Protein AF-A0A7Y3L6N6-F1 (afdb_monomer)

Solvent-accessible surface area (backbone atoms only — not comparable to full-atom values): 6174 Å² total; per-residue (Å²): 111,67,67,59,33,53,52,38,22,70,76,65,70,48,55,68,71,54,30,49,53,33,22,67,76,44,77,64,35,60,72,59,18,59,64,37,46,67,60,57,50,70,36,48,47,73,50,74,47,73,50,72,43,77,94,74,57,32,24,23,41,36,40,37,35,31,32,65,83,80,71,39,76,76,43,76,51,71,44,79,36,74,51,65,70,64,62,66,65,63,86,84,51,57,69,67,60,49,49,51,51,53,59,67,67,71,118

Foldseek 3Di:
DVVLLVVLCVLQVDDSVLSVVLCVVVVNDSVNSSVCSVVQVVQKDKDKDWDADVVVCKTKIKIWIARNVVRDTPDIAMDIDNDNVLVVDDPPDDRVVNVVSSVVNPD

pLDDT: mean 81.13, std 7.84, range [48.12, 92.62]

Mean predicted aligned error: 9.41 Å

Radius of gyration: 16.32 Å; Cα contacts (8 Å, |Δi|>4): 152; chains: 1; bounding box: 33×31×45 Å

Sequence (107 aa):
MNEKIELLMEETGCERGEAELALEMCGYDVEEAARQIPRLLRDICALKAKFVLPASNQHGLAVVALNLKSRKVLRARAVLSYDPAVCAIGLEEDWFAFEKHLYGCRL

Structure (mmCIF, N/CA/C/O backbone):
data_AF-A0A7Y3L6N6-F1
#
_entry.id   AF-A0A7Y3L6N6-F1
#
loop_
_atom_site.group_PDB
_atom_site.id
_atom_site.type_symbol
_atom_site.label_atom_id
_atom_site.label_alt_id
_atom_site.label_comp_id
_atom_site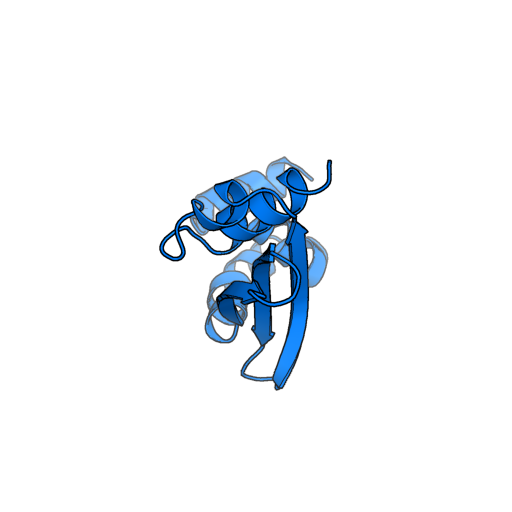.label_asym_id
_atom_site.label_entity_id
_atom_site.label_seq_id
_atom_site.pdbx_PDB_ins_code
_atom_site.Cartn_x
_atom_site.Cartn_y
_atom_site.Cartn_z
_atom_site.occupancy
_atom_site.B_iso_or_equiv
_atom_site.auth_seq_id
_atom_site.auth_comp_id
_atom_site.auth_asym_id
_atom_site.auth_atom_id
_atom_site.pdbx_PDB_model_num
ATOM 1 N N . MET A 1 1 ? -13.571 18.095 10.869 1.00 61.69 1 MET A N 1
ATOM 2 C CA . MET A 1 1 ? -13.006 16.940 10.130 1.00 61.69 1 MET A CA 1
ATOM 3 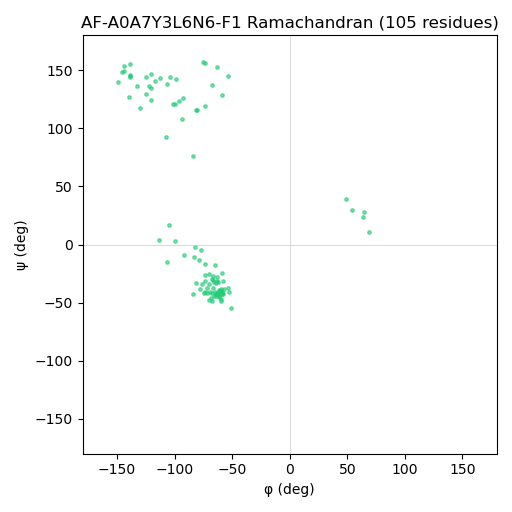C C . MET A 1 1 ? -11.505 16.863 10.360 1.00 61.69 1 MET A C 1
ATOM 5 O O . MET A 1 1 ? -11.077 15.878 10.936 1.00 61.69 1 MET A O 1
ATOM 9 N N . ASN A 1 2 ? -10.748 17.923 10.045 1.00 75.69 2 ASN A N 1
ATOM 10 C CA . ASN A 1 2 ? -9.299 17.982 10.290 1.00 75.69 2 ASN A CA 1
ATOM 11 C C . ASN A 1 2 ? -8.898 17.795 11.762 1.00 75.69 2 ASN A C 1
ATOM 13 O O . ASN A 1 2 ? -8.016 16.994 12.015 1.00 75.69 2 ASN A O 1
ATOM 17 N N . GLU A 1 3 ? -9.605 18.406 12.720 1.00 83.88 3 GLU A N 1
ATOM 18 C CA . GLU A 1 3 ? -9.297 18.230 14.156 1.00 83.88 3 GLU A CA 1
ATOM 19 C C . GLU A 1 3 ? -9.403 16.772 14.625 1.00 83.88 3 GLU A C 1
ATOM 21 O O . GLU A 1 3 ? -8.588 16.314 15.412 1.00 83.88 3 GLU A O 1
ATOM 26 N N . LYS A 1 4 ? -10.385 16.010 14.121 1.00 82.31 4 LYS A N 1
ATOM 27 C CA . LYS A 1 4 ? -10.546 14.591 14.482 1.00 82.31 4 LYS A CA 1
ATOM 28 C C . LYS A 1 4 ? -9.432 13.723 13.904 1.00 82.31 4 LYS A C 1
ATOM 30 O O . LYS A 1 4 ? -9.060 12.740 14.526 1.00 82.31 4 LYS A O 1
ATOM 35 N N . ILE A 1 5 ? -8.947 14.077 12.715 1.00 82.50 5 ILE A N 1
ATOM 36 C CA . ILE A 1 5 ? -7.843 13.393 12.038 1.00 82.50 5 ILE A CA 1
ATOM 37 C C . ILE A 1 5 ? -6.539 13.682 12.785 1.00 82.50 5 ILE A C 1
ATOM 39 O O . ILE A 1 5 ? -5.820 12.749 13.111 1.00 82.50 5 ILE A O 1
ATOM 43 N N . GLU A 1 6 ? -6.274 14.951 13.106 1.00 86.19 6 GLU A N 1
ATOM 44 C CA . GLU A 1 6 ? -5.093 15.374 13.871 1.00 86.19 6 GLU A CA 1
ATOM 45 C C . GLU A 1 6 ? -5.058 14.722 15.255 1.00 86.19 6 GLU A C 1
ATOM 47 O O . GLU A 1 6 ? -4.053 14.113 15.607 1.00 86.19 6 GLU A O 1
ATOM 52 N N . LEU A 1 7 ? -6.181 14.724 15.977 1.00 86.56 7 LEU A N 1
ATOM 53 C CA . LEU A 1 7 ? -6.299 14.059 17.276 1.00 86.56 7 LEU A CA 1
ATOM 54 C C . LEU A 1 7 ? -6.007 12.550 17.184 1.00 86.56 7 LEU A C 1
ATOM 56 O O . LEU A 1 7 ? -5.296 11.995 18.016 1.00 86.56 7 LEU A O 1
ATOM 60 N N . LEU A 1 8 ? -6.509 11.878 16.143 1.00 82.31 8 LEU A N 1
ATOM 61 C CA . LEU A 1 8 ? -6.237 10.458 15.917 1.00 82.31 8 LEU A CA 1
ATOM 62 C C . LEU A 1 8 ? -4.757 10.187 15.639 1.00 82.31 8 LEU A C 1
ATOM 64 O O . LEU A 1 8 ? -4.206 9.201 16.130 1.00 82.31 8 LEU A O 1
ATOM 68 N N . MET A 1 9 ? -4.131 11.033 14.817 1.00 84.06 9 MET A N 1
ATOM 69 C CA . MET A 1 9 ? -2.711 10.934 14.486 1.00 84.06 9 MET A CA 1
ATOM 70 C C . MET A 1 9 ? -1.854 11.132 15.739 1.00 84.06 9 MET A C 1
ATOM 72 O O . MET A 1 9 ? -0.906 10.382 15.945 1.00 84.06 9 MET A O 1
ATOM 76 N N . GLU A 1 10 ? -2.211 12.086 16.602 1.00 83.38 10 GLU A N 1
ATOM 77 C CA . GLU A 1 10 ? -1.525 12.326 17.875 1.00 83.38 10 GLU A CA 1
ATOM 78 C C . GLU A 1 10 ? -1.655 11.140 18.841 1.00 83.38 10 GLU A C 1
ATOM 80 O O . GLU A 1 10 ? -0.662 10.726 19.439 1.00 83.38 10 GLU A O 1
ATOM 85 N N . GLU A 1 11 ? -2.850 10.555 18.976 1.00 81.19 11 GLU A N 1
ATOM 86 C CA . GLU A 1 11 ? -3.085 9.458 19.924 1.00 81.19 11 GLU A CA 1
ATOM 87 C C . GLU A 1 11 ? -2.526 8.107 19.463 1.00 81.19 11 GLU A C 1
ATOM 89 O O . GLU A 1 11 ? -2.103 7.291 20.284 1.00 81.19 11 GLU A O 1
ATOM 94 N N . THR A 1 12 ? -2.540 7.840 18.157 1.00 75.50 12 THR A N 1
ATOM 95 C CA . THR A 1 12 ? -2.167 6.524 17.607 1.00 75.50 12 THR A CA 1
ATOM 96 C C . THR A 1 12 ? -0.811 6.515 16.908 1.00 75.50 12 THR A C 1
ATOM 98 O O . THR A 1 12 ? -0.274 5.438 16.648 1.00 75.50 12 THR A O 1
ATOM 101 N N . GLY A 1 13 ? -0.252 7.689 16.595 1.00 74.94 13 GLY A N 1
ATOM 102 C CA . GLY A 1 13 ? 0.961 7.836 15.790 1.00 74.94 13 GLY A CA 1
ATOM 103 C C . GLY A 1 13 ? 0.785 7.446 14.319 1.00 74.94 13 GLY A C 1
ATOM 104 O O . GLY A 1 13 ? 1.784 7.297 13.620 1.00 74.94 13 GLY A O 1
ATOM 105 N N . CYS A 1 14 ? -0.453 7.228 13.859 1.00 73.00 14 CYS A N 1
ATOM 106 C CA . CYS A 1 14 ? -0.730 6.840 12.479 1.00 73.00 14 CYS A CA 1
ATOM 107 C C . CYS A 1 14 ? -0.596 8.023 11.511 1.00 73.00 14 CYS A C 1
ATOM 109 O O . CYS A 1 14 ? -0.714 9.192 11.888 1.00 73.00 14 CYS A O 1
ATOM 111 N N . GLU A 1 15 ? -0.361 7.715 10.240 1.00 76.38 15 GLU A N 1
ATOM 112 C CA . GLU A 1 15 ? -0.292 8.728 9.191 1.00 76.38 15 GLU A CA 1
ATOM 113 C C . GLU A 1 15 ? -1.688 9.272 8.858 1.00 76.38 15 GLU A C 1
ATOM 115 O O . GLU A 1 15 ? -2.710 8.599 9.010 1.00 76.38 15 GLU A O 1
ATOM 120 N N . ARG A 1 16 ? -1.751 10.492 8.315 1.00 78.75 16 ARG A N 1
ATOM 121 C CA . ARG A 1 16 ? -3.026 11.183 8.043 1.00 78.75 16 ARG A CA 1
ATOM 122 C C . ARG A 1 16 ? -4.016 10.355 7.219 1.00 78.75 16 ARG A C 1
ATOM 124 O O . ARG A 1 16 ? -5.208 10.350 7.507 1.00 78.75 16 ARG A O 1
ATOM 131 N N . GLY A 1 17 ? -3.520 9.648 6.203 1.00 68.06 17 GLY A N 1
ATOM 132 C CA . GLY A 1 17 ? -4.356 8.802 5.349 1.00 68.06 17 GLY A CA 1
ATOM 133 C C . GLY A 1 17 ? -4.947 7.595 6.086 1.00 68.06 17 GLY A C 1
ATOM 134 O O . GLY A 1 17 ? -6.050 7.162 5.760 1.00 68.06 17 GLY A O 1
ATOM 135 N N . GLU A 1 18 ? -4.247 7.070 7.093 1.00 71.31 18 GLU A N 1
ATOM 136 C CA . GLU A 1 18 ? -4.732 5.978 7.942 1.00 71.31 18 GLU A CA 1
ATOM 137 C C . GLU A 1 18 ? -5.798 6.488 8.914 1.00 71.31 18 GLU A C 1
ATOM 139 O O . GLU A 1 18 ? -6.845 5.855 9.064 1.00 71.31 18 GLU A O 1
ATOM 144 N N . ALA A 1 19 ? -5.578 7.671 9.495 1.00 79.06 19 ALA A N 1
ATOM 145 C CA . ALA A 1 19 ? -6.552 8.340 10.349 1.00 79.06 19 ALA A CA 1
ATOM 146 C C . ALA A 1 19 ? -7.853 8.681 9.603 1.00 79.06 19 ALA A C 1
ATOM 148 O O . ALA A 1 19 ? -8.947 8.434 10.113 1.00 79.06 19 ALA A O 1
ATOM 149 N N . GLU A 1 20 ? -7.748 9.205 8.379 1.00 77.25 20 GLU A N 1
ATOM 150 C CA . GLU A 1 20 ? -8.896 9.499 7.513 1.00 77.25 20 GLU A CA 1
ATOM 151 C C . GLU A 1 20 ? -9.706 8.230 7.205 1.00 77.25 20 GLU A C 1
ATOM 153 O O . GLU A 1 20 ? -10.921 8.205 7.416 1.00 77.25 20 GLU A O 1
ATOM 158 N N . LEU A 1 21 ? -9.032 7.151 6.793 1.00 72.00 21 LEU A N 1
ATOM 159 C CA . LEU A 1 21 ? -9.679 5.877 6.472 1.00 72.00 21 LEU A CA 1
ATOM 160 C C . LEU A 1 21 ? -10.363 5.254 7.702 1.00 72.00 21 LEU A C 1
ATOM 162 O O . LEU A 1 21 ? -11.486 4.758 7.611 1.00 72.00 21 LEU A O 1
ATOM 166 N N . ALA A 1 22 ? -9.701 5.284 8.860 1.00 73.06 22 ALA A N 1
ATOM 167 C CA . ALA A 1 22 ? -10.244 4.736 10.097 1.00 73.06 22 ALA A CA 1
ATOM 168 C C . ALA A 1 22 ? -11.491 5.495 10.570 1.00 73.06 22 ALA A C 1
ATOM 170 O O . ALA A 1 22 ? -12.468 4.867 10.985 1.00 73.06 22 ALA A O 1
ATOM 171 N N . LEU A 1 23 ? -11.491 6.828 10.460 1.00 78.00 23 LEU A N 1
ATOM 172 C CA . LEU A 1 23 ? -12.649 7.655 10.798 1.00 78.00 23 LEU A CA 1
ATOM 173 C C . LEU A 1 23 ? -13.828 7.391 9.862 1.00 78.00 23 LEU A C 1
ATOM 175 O O . LEU A 1 23 ? -14.943 7.221 10.349 1.00 78.00 23 LEU A O 1
ATOM 179 N N . GLU A 1 24 ? -13.608 7.297 8.549 1.00 75.25 24 GLU A N 1
ATOM 180 C CA . GLU A 1 24 ? -14.679 6.961 7.599 1.00 75.25 24 GLU A CA 1
ATOM 181 C C . GLU A 1 24 ? -15.314 5.599 7.910 1.00 75.25 24 GLU A C 1
ATOM 183 O O . GLU A 1 24 ? -16.538 5.461 7.910 1.00 75.25 24 GLU A O 1
ATOM 188 N N . MET A 1 25 ? -14.495 4.598 8.243 1.00 63.12 25 MET A N 1
ATOM 189 C CA . MET A 1 25 ? -14.969 3.252 8.577 1.00 63.12 25 MET A CA 1
ATOM 190 C C . MET A 1 25 ? -15.712 3.174 9.919 1.00 63.12 25 MET A C 1
ATOM 192 O O . MET A 1 25 ? -16.547 2.285 10.090 1.00 63.12 25 MET A O 1
ATOM 196 N N . CYS A 1 26 ? -15.437 4.092 10.849 1.00 75.88 26 CYS A N 1
ATOM 197 C CA . CYS A 1 26 ? -16.029 4.122 12.192 1.00 75.88 26 CYS A CA 1
ATOM 198 C C . CYS A 1 26 ? -17.107 5.209 12.355 1.00 75.88 26 CYS A C 1
ATOM 200 O O . CYS A 1 26 ? -17.443 5.582 13.476 1.00 75.88 26 CYS A O 1
ATOM 202 N N . GLY A 1 27 ? -17.642 5.762 11.259 1.00 77.31 27 GLY A N 1
ATOM 203 C CA . GLY A 1 27 ? -18.688 6.790 11.328 1.00 77.31 27 GLY A CA 1
ATOM 204 C C . GLY A 1 27 ? -18.227 8.100 11.981 1.00 77.31 27 GLY A C 1
ATOM 205 O O . GLY A 1 27 ? -19.035 8.824 12.558 1.00 77.31 27 GLY A O 1
ATOM 206 N N . TYR A 1 28 ? -16.933 8.411 11.881 1.00 78.50 28 TYR A N 1
ATOM 207 C CA . TYR A 1 28 ? -16.259 9.567 12.477 1.00 78.50 28 TYR A CA 1
ATOM 208 C C . TYR A 1 28 ? -16.263 9.596 14.015 1.00 78.50 28 TYR A C 1
ATOM 210 O O . TYR A 1 28 ? -16.124 10.676 14.612 1.00 78.50 28 TYR A O 1
ATOM 218 N N . ASP A 1 29 ? -16.399 8.434 14.655 1.00 84.75 29 ASP A N 1
ATOM 219 C CA . ASP A 1 29 ? -16.118 8.241 16.077 1.00 84.75 29 ASP A CA 1
ATOM 220 C C . ASP A 1 29 ? -14.604 8.078 16.289 1.00 84.75 29 ASP A C 1
ATOM 222 O O . ASP A 1 29 ? -13.986 7.145 15.778 1.00 84.75 29 ASP A O 1
ATOM 226 N N . VAL A 1 30 ? -14.007 9.028 17.009 1.00 82.00 30 VAL A N 1
ATOM 227 C CA . VAL A 1 30 ? -12.559 9.097 17.262 1.00 82.00 30 VAL A CA 1
ATOM 228 C C . VAL A 1 30 ? -12.115 7.964 18.183 1.00 82.00 30 VAL A C 1
ATOM 230 O O . VAL A 1 30 ? -11.082 7.348 17.943 1.00 82.00 30 VAL A O 1
ATOM 233 N N . GLU A 1 31 ? -12.901 7.661 19.215 1.00 83.56 31 GLU A N 1
ATOM 234 C CA . GLU A 1 31 ? -12.533 6.694 20.248 1.00 83.56 31 GLU A CA 1
ATOM 235 C C . GLU A 1 31 ? -12.577 5.268 19.686 1.00 83.56 31 GLU A C 1
ATOM 237 O O . GLU A 1 31 ? -11.670 4.458 19.911 1.00 83.56 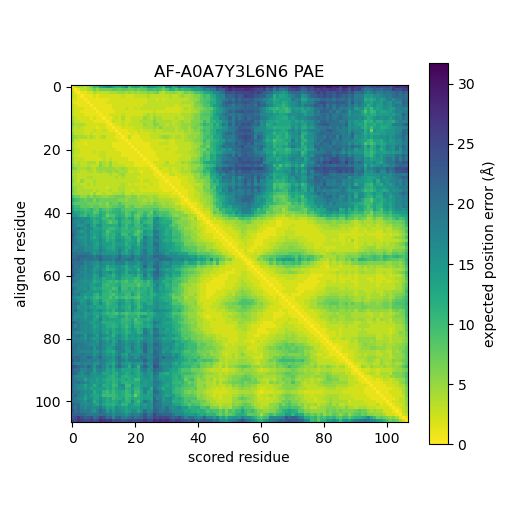31 GLU A O 1
ATOM 242 N N . GLU A 1 32 ? -13.611 4.970 18.894 1.00 80.56 32 GLU A N 1
ATOM 243 C CA . GLU A 1 32 ? -13.717 3.693 18.194 1.00 80.56 32 GLU A CA 1
ATOM 244 C C . GLU A 1 32 ? -12.642 3.572 17.107 1.00 80.56 32 GLU A C 1
ATOM 246 O O . GLU A 1 32 ? -11.988 2.532 17.015 1.00 80.56 32 GLU A O 1
ATOM 251 N N . ALA A 1 33 ? -12.378 4.637 16.341 1.00 80.50 33 ALA A N 1
ATOM 252 C CA . ALA A 1 33 ? -11.319 4.633 15.333 1.00 80.50 33 ALA A CA 1
ATOM 253 C C . ALA A 1 33 ? -9.924 4.425 15.954 1.00 80.50 33 ALA A C 1
ATOM 255 O O . ALA A 1 33 ? -9.167 3.590 15.459 1.00 80.50 33 ALA A O 1
ATOM 256 N N . ALA A 1 34 ? -9.606 5.069 17.082 1.00 80.88 34 ALA A N 1
ATOM 257 C CA . ALA A 1 34 ? -8.340 4.878 17.795 1.00 80.88 34 ALA A CA 1
ATOM 258 C C . ALA A 1 34 ? -8.156 3.430 18.293 1.00 80.88 34 ALA A C 1
ATOM 260 O O . ALA A 1 34 ? -7.069 2.858 18.189 1.00 80.88 34 ALA A O 1
ATOM 261 N N . ARG A 1 35 ? -9.228 2.781 18.773 1.00 81.31 35 ARG A N 1
ATOM 262 C CA . ARG A 1 35 ? -9.201 1.359 19.178 1.00 81.31 35 ARG A CA 1
ATOM 263 C C . ARG A 1 35 ? -9.147 0.398 17.993 1.00 81.31 35 ARG A C 1
ATOM 265 O O . ARG A 1 35 ? -8.609 -0.708 18.117 1.00 81.31 35 ARG A O 1
ATOM 272 N N . GLN A 1 36 ? -9.741 0.782 16.868 1.00 72.50 36 GLN A N 1
ATOM 273 C CA . GLN A 1 36 ? -9.818 -0.038 15.666 1.00 72.50 36 GLN A CA 1
ATOM 274 C C . GLN A 1 36 ? -8.544 0.035 14.836 1.00 72.50 36 GLN A C 1
ATOM 276 O O . GLN A 1 36 ? -8.190 -0.989 14.272 1.00 72.50 36 GLN A O 1
ATOM 281 N N . ILE A 1 37 ? -7.813 1.155 14.790 1.00 72.56 37 ILE A N 1
ATOM 282 C CA . ILE A 1 37 ? -6.604 1.306 13.957 1.00 72.56 37 ILE A CA 1
ATOM 283 C C . ILE A 1 37 ? -5.597 0.165 14.162 1.00 72.56 37 ILE A C 1
ATOM 285 O O . ILE A 1 37 ? -5.308 -0.540 13.191 1.00 72.56 37 ILE A O 1
ATOM 289 N N . PRO A 1 38 ? -5.135 -0.143 15.391 1.00 68.88 38 PRO A N 1
ATOM 290 C CA . PRO A 1 38 ? -4.184 -1.235 15.591 1.00 68.88 38 PRO A CA 1
ATOM 291 C C . PRO A 1 38 ? -4.771 -2.601 15.210 1.00 68.88 38 PRO A C 1
ATOM 293 O O . PRO A 1 38 ? -4.054 -3.498 14.771 1.00 68.88 38 PRO A O 1
ATOM 296 N N . ARG A 1 39 ? -6.089 -2.780 15.373 1.00 69.88 39 ARG A N 1
ATOM 297 C CA . ARG A 1 39 ? -6.802 -4.028 15.058 1.00 69.88 39 ARG A CA 1
ATOM 298 C C . ARG A 1 39 ? -7.051 -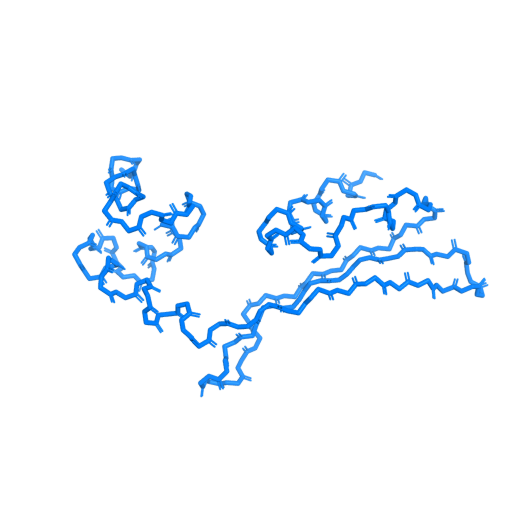4.206 13.561 1.00 69.88 39 ARG A C 1
ATOM 300 O O . ARG A 1 39 ? -6.950 -5.325 13.073 1.00 69.88 39 ARG A O 1
ATOM 307 N N . LEU A 1 40 ? -7.368 -3.127 12.853 1.00 64.88 40 LEU A N 1
ATOM 308 C CA . LEU A 1 40 ? -7.570 -3.068 11.410 1.00 64.88 40 LEU A CA 1
ATOM 309 C C . LEU A 1 40 ? -6.247 -3.317 10.698 1.00 64.88 40 LEU A C 1
ATOM 311 O O . LEU A 1 40 ? -6.186 -4.183 9.830 1.00 64.88 40 LEU A O 1
ATOM 315 N N . LEU A 1 41 ? -5.186 -2.621 11.113 1.00 67.44 41 LEU A N 1
ATOM 316 C CA . LEU A 1 41 ? -3.857 -2.754 10.519 1.00 67.44 41 LEU A CA 1
ATOM 317 C C . LEU A 1 41 ? -3.230 -4.127 10.784 1.00 67.44 41 LEU A C 1
ATOM 319 O O . LEU A 1 41 ? -2.507 -4.629 9.929 1.00 67.44 41 LEU A O 1
ATOM 323 N N . ARG A 1 42 ? -3.556 -4.788 11.907 1.00 77.06 42 ARG A N 1
ATOM 324 C CA . ARG A 1 42 ? -3.042 -6.134 12.233 1.00 77.06 42 ARG A CA 1
ATOM 325 C C . ARG A 1 42 ? -3.283 -7.159 11.125 1.00 77.06 42 ARG A C 1
ATOM 327 O O . ARG A 1 42 ? -2.442 -8.028 10.908 1.00 77.06 42 ARG A O 1
ATOM 334 N N . ASP A 1 43 ? -4.435 -7.080 10.467 1.00 78.50 43 ASP A N 1
ATOM 335 C CA . ASP A 1 43 ? -4.818 -8.027 9.422 1.00 78.50 43 ASP A CA 1
ATOM 336 C C . ASP A 1 43 ? -4.566 -7.472 8.013 1.00 78.50 43 ASP A C 1
ATOM 338 O O . ASP A 1 43 ? -4.906 -8.138 7.035 1.00 78.50 43 ASP A O 1
ATOM 342 N N . ILE A 1 44 ? -3.996 -6.272 7.875 1.00 80.88 44 ILE A N 1
ATOM 343 C CA . ILE A 1 44 ? -3.679 -5.686 6.573 1.00 80.88 44 ILE A CA 1
ATOM 344 C C . ILE A 1 44 ? -2.240 -6.032 6.195 1.00 80.88 44 ILE A C 1
ATOM 346 O O . ILE A 1 44 ? -1.294 -5.770 6.929 1.00 80.88 44 ILE A O 1
ATOM 350 N N . CYS A 1 45 ? -2.074 -6.614 5.011 1.00 83.94 45 CYS A N 1
ATOM 351 C CA . CYS A 1 45 ? -0.776 -6.901 4.418 1.00 83.94 45 CYS A CA 1
ATOM 352 C C . 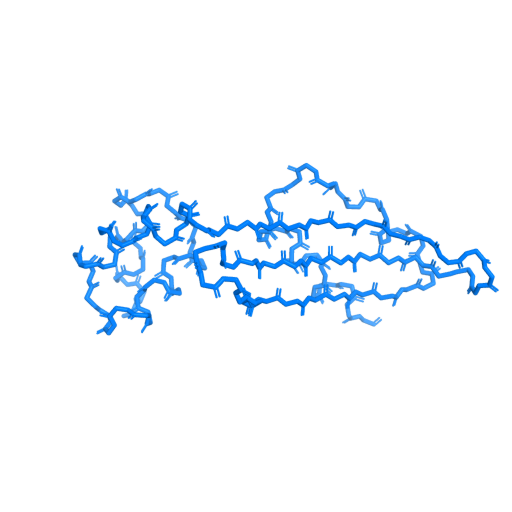CYS A 1 45 ? -0.658 -6.169 3.082 1.00 83.94 45 CYS A C 1
ATOM 354 O O . CYS A 1 45 ? -1.497 -6.352 2.198 1.00 83.94 45 CYS A O 1
ATOM 356 N N . ALA A 1 46 ? 0.383 -5.351 2.934 1.00 86.56 46 ALA A N 1
ATOM 357 C CA . ALA A 1 46 ? 0.713 -4.687 1.682 1.00 86.56 46 ALA A CA 1
ATOM 358 C C . ALA A 1 46 ? 1.868 -5.414 0.984 1.00 86.56 46 ALA A C 1
ATOM 360 O O . ALA A 1 46 ? 2.970 -5.525 1.517 1.00 86.56 46 ALA A O 1
ATOM 361 N N . LEU A 1 47 ? 1.616 -5.890 -0.232 1.00 89.38 47 LEU A N 1
ATOM 362 C CA . LEU A 1 47 ? 2.615 -6.477 -1.114 1.00 89.38 47 LEU A CA 1
ATOM 363 C C . LEU A 1 47 ? 3.038 -5.428 -2.137 1.00 89.38 47 LEU A C 1
ATOM 365 O O . LEU A 1 47 ? 2.204 -4.940 -2.898 1.00 89.38 47 LEU A O 1
ATOM 369 N N . LYS A 1 48 ? 4.329 -5.101 -2.163 1.00 92.06 48 LYS A N 1
ATOM 370 C CA . LYS A 1 48 ? 4.944 -4.203 -3.146 1.00 92.06 48 LYS A CA 1
ATOM 371 C C . LYS A 1 48 ? 5.775 -5.024 -4.122 1.00 92.06 48 LYS A C 1
ATOM 373 O O . LYS A 1 48 ? 6.483 -5.941 -3.713 1.00 92.06 48 LYS A O 1
ATOM 378 N N . ALA A 1 49 ? 5.703 -4.691 -5.402 1.00 91.31 49 ALA A N 1
ATOM 379 C CA . ALA A 1 49 ? 6.439 -5.379 -6.449 1.00 91.31 49 ALA A CA 1
ATOM 380 C C . ALA A 1 49 ? 7.007 -4.393 -7.469 1.00 91.31 49 ALA A C 1
ATOM 382 O O . ALA A 1 49 ? 6.372 -3.397 -7.817 1.00 91.31 49 ALA A O 1
ATOM 383 N N . LYS A 1 50 ? 8.191 -4.731 -7.983 1.00 92.62 50 LYS A N 1
ATOM 384 C CA . LYS A 1 50 ? 8.759 -4.161 -9.206 1.00 92.62 50 LYS A CA 1
ATOM 385 C C . LYS A 1 50 ? 8.815 -5.247 -10.259 1.00 92.62 50 LYS A C 1
ATOM 387 O O . LYS A 1 50 ? 9.115 -6.395 -9.936 1.00 92.62 50 LYS A O 1
ATOM 392 N N . PHE A 1 51 ? 8.573 -4.886 -11.504 1.00 90.88 51 PHE A N 1
ATOM 393 C CA . PHE A 1 51 ? 8.687 -5.823 -12.607 1.00 90.88 51 PHE A CA 1
ATOM 394 C C . PHE A 1 51 ? 9.187 -5.115 -13.858 1.00 90.88 51 PHE A C 1
ATOM 396 O O . PHE A 1 51 ? 8.927 -3.935 -14.079 1.00 90.88 51 PHE A O 1
ATOM 403 N N . VAL A 1 52 ? 9.921 -5.864 -14.671 1.00 91.69 52 VAL A N 1
ATOM 404 C CA . VAL A 1 52 ? 10.403 -5.435 -15.981 1.00 91.69 52 VAL A CA 1
ATOM 405 C C . VAL A 1 52 ? 9.840 -6.416 -16.995 1.00 91.69 52 VAL A C 1
ATOM 407 O O . VAL A 1 52 ? 9.866 -7.625 -16.765 1.00 91.69 52 VAL A O 1
ATOM 410 N N . LEU A 1 53 ? 9.313 -5.898 -18.098 1.00 91.12 53 LEU A N 1
ATOM 411 C CA . LEU A 1 53 ? 8.862 -6.658 -19.258 1.00 91.12 53 LEU A CA 1
ATOM 412 C C . LEU A 1 53 ? 9.871 -6.422 -20.390 1.00 91.12 53 LEU A C 1
ATOM 414 O O . LEU A 1 53 ? 9.732 -5.453 -21.140 1.00 91.12 53 LEU A O 1
ATOM 418 N N . PRO A 1 54 ? 10.896 -7.287 -20.538 1.00 86.06 54 PRO A N 1
ATOM 419 C CA . PRO A 1 54 ? 11.989 -7.045 -21.478 1.00 86.06 54 PRO A CA 1
ATOM 420 C C . PRO A 1 54 ? 11.521 -7.017 -22.934 1.00 86.06 54 PRO A C 1
ATOM 422 O O . PRO A 1 54 ? 12.042 -6.249 -23.734 1.00 86.06 54 PRO A O 1
ATOM 425 N N . ALA A 1 55 ? 10.501 -7.815 -23.270 1.00 88.56 55 ALA A N 1
ATOM 426 C CA . ALA A 1 55 ? 9.953 -7.901 -24.623 1.00 88.56 55 ALA A CA 1
ATOM 427 C C . ALA A 1 55 ? 9.340 -6.578 -25.120 1.00 88.56 55 ALA A C 1
ATOM 429 O O . ALA A 1 55 ? 9.324 -6.332 -26.322 1.00 88.56 55 ALA A O 1
ATOM 430 N N . SER A 1 56 ? 8.847 -5.732 -24.210 1.00 87.88 56 SER A N 1
ATOM 431 C CA . SER A 1 56 ? 8.250 -4.429 -24.522 1.00 87.88 56 SER A CA 1
ATOM 432 C C . SER A 1 56 ? 9.070 -3.248 -23.991 1.00 87.88 56 SER A C 1
ATOM 434 O O . SER A 1 56 ? 8.634 -2.111 -24.133 1.00 87.88 56 SER A O 1
ATOM 436 N N . ASN A 1 57 ? 10.244 -3.490 -23.393 1.00 87.75 57 ASN A N 1
ATOM 437 C CA . ASN A 1 57 ? 11.050 -2.486 -22.685 1.00 87.75 57 ASN A CA 1
ATOM 438 C C . ASN A 1 57 ? 10.237 -1.653 -21.668 1.00 87.75 57 ASN A C 1
ATOM 440 O O . ASN A 1 57 ? 10.402 -0.439 -21.550 1.00 87.75 57 ASN A O 1
ATOM 444 N N . GLN A 1 58 ? 9.314 -2.308 -20.961 1.00 90.75 58 GLN A N 1
ATOM 445 C CA . GLN A 1 58 ? 8.455 -1.667 -19.969 1.00 90.75 58 GLN A CA 1
ATOM 446 C C . GLN A 1 58 ? 8.917 -1.985 -18.551 1.00 90.75 58 GLN A C 1
ATOM 448 O O . GLN A 1 58 ? 9.334 -3.098 -18.237 1.00 90.75 58 GLN A O 1
ATOM 453 N N . HIS A 1 59 ? 8.776 -0.994 -17.689 1.00 91.19 59 HIS A N 1
ATOM 454 C CA . HIS A 1 59 ? 9.147 -0.998 -16.287 1.00 91.19 59 HIS A CA 1
ATOM 455 C C . HIS A 1 59 ? 7.898 -0.691 -15.475 1.00 91.19 59 HIS A C 1
ATOM 457 O O . HIS A 1 59 ? 7.103 0.176 -15.846 1.00 91.19 59 HIS A O 1
ATOM 463 N N . GLY A 1 60 ? 7.689 -1.418 -14.386 1.00 90.00 60 GLY A N 1
ATOM 464 C CA . GLY A 1 60 ? 6.456 -1.314 -13.634 1.00 90.00 60 GLY A CA 1
ATOM 465 C C . GLY A 1 60 ? 6.634 -1.456 -12.139 1.00 90.00 60 GLY A C 1
ATOM 466 O O . GLY A 1 60 ? 7.554 -2.110 -11.639 1.00 90.00 60 GLY A O 1
ATOM 467 N N . LEU A 1 61 ? 5.695 -0.835 -11.440 1.00 92.19 61 LEU A N 1
ATOM 468 C CA . LEU A 1 61 ? 5.483 -0.990 -10.012 1.00 92.19 61 LEU A CA 1
ATOM 469 C C . LEU A 1 61 ? 4.072 -1.507 -9.793 1.00 92.19 61 LEU A C 1
ATOM 471 O O . LEU A 1 61 ? 3.148 -1.149 -10.526 1.00 92.19 61 LEU A O 1
ATOM 475 N N . ALA A 1 62 ? 3.897 -2.316 -8.761 1.00 91.31 62 ALA A N 1
ATOM 476 C CA . ALA A 1 62 ? 2.590 -2.717 -8.284 1.00 91.31 62 ALA A CA 1
ATOM 477 C C . ALA A 1 62 ? 2.553 -2.710 -6.761 1.00 91.31 62 ALA A C 1
ATOM 479 O O . ALA A 1 62 ? 3.534 -3.042 -6.097 1.00 91.31 62 ALA A O 1
ATOM 480 N N . VAL A 1 63 ? 1.393 -2.360 -6.220 1.00 90.44 63 VAL A N 1
ATOM 481 C CA . VAL A 1 63 ? 1.078 -2.534 -4.807 1.00 90.44 63 VAL A CA 1
ATOM 482 C C . VAL A 1 63 ? -0.298 -3.166 -4.666 1.00 90.44 63 VAL A C 1
ATOM 484 O O . VAL A 1 63 ? -1.249 -2.796 -5.363 1.00 90.44 63 VAL A O 1
ATOM 487 N N . VAL A 1 64 ? -0.399 -4.134 -3.762 1.00 89.56 64 VAL A N 1
ATOM 488 C CA . VAL A 1 64 ? -1.652 -4.795 -3.406 1.00 89.56 64 VAL A CA 1
ATOM 489 C C . VAL A 1 64 ? -1.783 -4.803 -1.891 1.00 89.56 64 VAL A C 1
ATOM 491 O O . VAL A 1 64 ? -0.973 -5.414 -1.204 1.00 89.56 64 VAL A O 1
ATOM 494 N N . ALA A 1 65 ? -2.818 -4.148 -1.376 1.00 86.06 65 ALA A N 1
ATOM 495 C CA . ALA A 1 65 ? -3.210 -4.214 0.023 1.00 86.06 65 ALA A CA 1
ATOM 496 C C . ALA A 1 65 ? -4.315 -5.263 0.194 1.00 86.06 65 ALA A C 1
ATOM 498 O O . ALA A 1 65 ? -5.370 -5.201 -0.448 1.00 86.06 65 ALA A O 1
ATOM 499 N N . LEU A 1 66 ? -4.067 -6.230 1.068 1.00 85.19 66 LEU A N 1
ATOM 500 C CA . LEU A 1 66 ? -4.926 -7.371 1.354 1.00 85.19 66 LEU A CA 1
ATOM 501 C C . LEU A 1 66 ? -5.381 -7.311 2.805 1.00 85.19 66 LEU A C 1
ATOM 503 O O . LEU A 1 66 ? -4.580 -7.037 3.689 1.00 85.19 66 LEU A O 1
ATOM 507 N N . ASN A 1 67 ? -6.638 -7.655 3.062 1.00 82.56 67 ASN A N 1
ATOM 508 C CA . ASN A 1 67 ? -7.094 -7.990 4.404 1.00 82.56 67 ASN A CA 1
ATOM 509 C C . ASN A 1 67 ? -7.003 -9.513 4.581 1.00 82.56 67 ASN A C 1
ATOM 511 O O . ASN A 1 67 ? -7.790 -10.256 3.994 1.00 82.56 67 ASN A O 1
ATOM 515 N N . LEU A 1 68 ? -6.049 -9.983 5.380 1.00 82.69 68 LEU A N 1
ATOM 516 C CA . LEU A 1 68 ? -5.756 -11.400 5.600 1.00 82.69 68 LEU A CA 1
ATOM 517 C C . LEU A 1 68 ? -6.895 -12.140 6.314 1.00 82.69 68 LEU A C 1
ATOM 519 O O . LEU A 1 68 ? -7.144 -13.310 6.022 1.00 82.69 68 LEU A O 1
ATOM 523 N N . LYS A 1 69 ? -7.636 -11.456 7.192 1.00 79.94 69 LYS A N 1
ATOM 524 C CA . LYS A 1 69 ? -8.776 -12.032 7.919 1.00 79.94 69 LYS A CA 1
ATOM 525 C C . LYS A 1 69 ? -9.958 -12.341 7.001 1.00 79.94 69 LYS A C 1
ATOM 527 O O . LYS A 1 69 ? -10.534 -13.421 7.074 1.00 79.94 69 LYS A O 1
ATOM 532 N N . SER A 1 70 ? -10.321 -11.403 6.129 1.00 83.50 70 SER A N 1
ATOM 533 C CA . SER A 1 70 ? -11.436 -11.549 5.179 1.00 83.50 70 SER A CA 1
ATOM 534 C C . SER A 1 70 ? -11.016 -12.111 3.818 1.00 83.50 70 SER A C 1
ATOM 536 O O . SER A 1 70 ? -11.879 -12.432 3.003 1.00 83.50 70 SER A O 1
ATOM 538 N N . ARG A 1 71 ? -9.704 -12.228 3.570 1.00 84.25 71 ARG A N 1
ATOM 539 C CA . ARG A 1 71 ? -9.088 -12.612 2.288 1.00 84.25 71 ARG A CA 1
ATOM 540 C C . ARG A 1 71 ? -9.534 -11.740 1.112 1.00 84.25 71 ARG A C 1
ATOM 542 O O . ARG A 1 71 ? -9.590 -12.202 -0.026 1.00 84.25 71 ARG A O 1
ATOM 549 N N . LYS A 1 72 ? -9.868 -10.478 1.383 1.00 81.56 72 LYS A N 1
ATOM 550 C CA . LYS A 1 72 ? -10.291 -9.512 0.367 1.00 81.56 72 LYS A CA 1
ATOM 551 C C . LYS A 1 72 ? -9.135 -8.609 -0.035 1.00 81.56 72 LYS A C 1
ATOM 553 O O . LYS A 1 72 ? -8.347 -8.178 0.806 1.00 81.56 72 LYS A O 1
ATOM 558 N N . VAL A 1 73 ? -9.084 -8.280 -1.322 1.00 84.06 73 VAL A N 1
ATOM 559 C CA . VAL A 1 73 ? -8.251 -7.189 -1.828 1.00 84.06 73 VAL A CA 1
ATOM 560 C C . VAL A 1 73 ? -8.909 -5.878 -1.418 1.00 84.06 73 VAL A C 1
ATOM 562 O O . VAL A 1 73 ? -10.050 -5.619 -1.791 1.00 84.06 73 VAL A O 1
ATOM 565 N N . LEU A 1 74 ? -8.199 -5.072 -0.636 1.00 81.75 74 LEU A N 1
ATOM 566 C CA . LEU A 1 74 ? -8.641 -3.731 -0.257 1.00 81.75 74 LEU A CA 1
ATOM 567 C C . LEU A 1 74 ? -8.268 -2.724 -1.340 1.00 81.75 74 LEU A C 1
ATOM 569 O O . LEU A 1 74 ? -9.064 -1.862 -1.707 1.00 81.75 74 LEU A O 1
ATOM 573 N N . ARG A 1 75 ? -7.047 -2.847 -1.867 1.00 81.69 75 ARG A N 1
ATOM 574 C CA . ARG A 1 75 ? -6.523 -1.951 -2.892 1.00 81.69 75 ARG A CA 1
ATOM 575 C C . ARG A 1 75 ? -5.544 -2.690 -3.791 1.00 81.69 75 ARG A C 1
ATOM 577 O O . ARG A 1 75 ? -4.734 -3.473 -3.311 1.00 81.69 75 ARG A O 1
ATOM 584 N N . ALA A 1 76 ? -5.609 -2.423 -5.088 1.00 86.62 76 ALA A N 1
ATOM 585 C CA . ALA A 1 76 ? -4.626 -2.887 -6.056 1.00 86.62 76 ALA A CA 1
ATOM 586 C C . ALA A 1 76 ? -4.352 -1.768 -7.060 1.00 86.62 76 ALA A C 1
ATOM 588 O O . ALA A 1 76 ? -5.281 -1.194 -7.644 1.00 86.62 76 ALA A O 1
ATOM 589 N N . ARG A 1 77 ? -3.075 -1.435 -7.233 1.00 87.69 77 ARG A N 1
ATOM 590 C CA . ARG A 1 77 ? -2.603 -0.420 -8.174 1.00 87.69 77 ARG A CA 1
ATOM 591 C C . ARG A 1 77 ? -1.344 -0.918 -8.857 1.00 87.69 77 ARG A C 1
ATOM 593 O O . ARG A 1 77 ? -0.513 -1.574 -8.237 1.00 87.69 77 ARG A O 1
ATOM 600 N N . ALA A 1 78 ? -1.215 -0.576 -10.129 1.00 90.38 78 ALA A N 1
ATOM 601 C CA . ALA A 1 78 ? -0.010 -0.812 -10.895 1.00 90.38 78 ALA A CA 1
ATOM 602 C C . ALA A 1 78 ? 0.211 0.346 -11.864 1.00 90.38 78 ALA A C 1
ATOM 604 O O . ALA A 1 78 ? -0.752 0.956 -12.340 1.00 90.38 78 ALA A O 1
ATOM 605 N N . VAL A 1 79 ? 1.477 0.623 -12.151 1.00 89.31 79 VAL A N 1
ATOM 606 C CA . VAL A 1 79 ? 1.895 1.517 -13.226 1.00 89.31 79 VAL A CA 1
ATOM 607 C C . VAL A 1 79 ? 2.858 0.771 -14.131 1.00 89.31 79 VAL A C 1
ATOM 609 O O . VAL A 1 79 ? 3.647 -0.057 -13.675 1.00 89.31 79 VAL A O 1
ATOM 612 N N . LEU A 1 80 ? 2.759 1.073 -15.415 1.00 89.88 80 LEU A N 1
ATOM 613 C CA . LEU A 1 80 ? 3.646 0.612 -16.466 1.00 89.88 80 LEU A CA 1
ATOM 614 C C . LEU A 1 80 ? 4.164 1.853 -17.175 1.00 89.88 80 LEU A C 1
ATOM 616 O O . LEU A 1 80 ? 3.374 2.710 -17.565 1.00 89.88 80 LEU A O 1
ATOM 620 N N . SER A 1 81 ? 5.475 1.941 -17.334 1.00 87.19 81 SER A N 1
ATOM 621 C CA . SER A 1 81 ? 6.143 3.039 -18.018 1.00 87.19 81 SER A CA 1
ATOM 622 C C . SER A 1 81 ? 7.269 2.505 -18.891 1.00 87.19 81 SER A C 1
ATOM 624 O O . SER A 1 81 ? 7.818 1.434 -18.639 1.00 87.19 81 SER A O 1
ATOM 626 N N . TYR A 1 82 ? 7.630 3.261 -19.921 1.00 88.00 82 TYR A N 1
ATOM 627 C CA . TYR A 1 82 ? 8.865 3.027 -20.668 1.00 88.00 82 TYR A CA 1
ATOM 628 C C . TYR A 1 82 ? 10.081 3.664 -19.982 1.00 88.00 82 TYR A C 1
ATOM 630 O O . TYR A 1 82 ? 11.213 3.369 -20.356 1.00 88.00 82 TYR A O 1
ATOM 638 N N . ASP A 1 83 ? 9.859 4.507 -18.970 1.00 86.75 83 ASP A N 1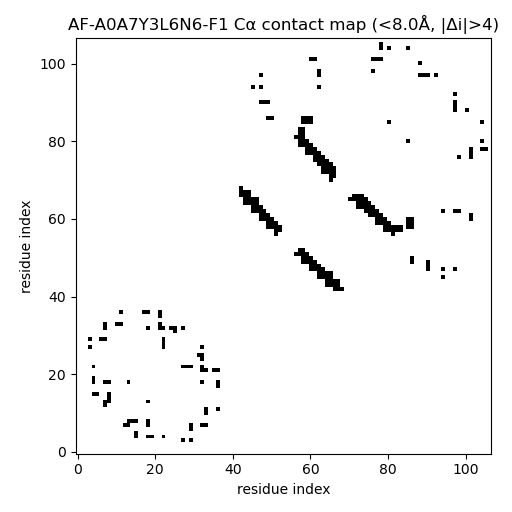
ATOM 639 C CA . ASP A 1 83 ? 10.920 5.134 -18.190 1.00 86.75 83 ASP A CA 1
ATOM 640 C C . ASP A 1 83 ? 11.449 4.172 -17.102 1.00 86.75 83 ASP A C 1
ATOM 642 O O . ASP A 1 83 ? 10.703 3.823 -16.176 1.00 86.75 83 ASP A O 1
ATOM 646 N N . PRO A 1 84 ? 12.727 3.748 -17.163 1.00 84.06 84 PRO A N 1
ATOM 647 C CA . PRO A 1 84 ? 13.331 2.892 -16.144 1.00 84.06 84 PRO A CA 1
ATOM 648 C C . PRO A 1 84 ? 13.442 3.564 -14.768 1.00 84.06 84 PRO A C 1
ATOM 650 O O . PRO A 1 84 ? 13.578 2.854 -13.767 1.00 84.06 84 PRO A O 1
ATOM 653 N N . ALA A 1 85 ? 13.337 4.898 -14.673 1.00 85.69 85 ALA A N 1
ATOM 654 C CA . ALA A 1 85 ? 13.348 5.618 -13.399 1.00 85.69 85 ALA A CA 1
ATOM 655 C C . ALA A 1 85 ? 12.209 5.177 -12.466 1.00 85.69 85 ALA A C 1
ATOM 657 O O . ALA A 1 85 ? 12.354 5.223 -11.245 1.00 85.69 85 ALA A O 1
ATOM 658 N N . VAL A 1 86 ? 11.112 4.649 -13.019 1.00 83.62 86 VAL A N 1
ATOM 659 C CA . VAL A 1 86 ? 10.012 4.057 -12.245 1.00 83.62 86 VAL A CA 1
ATOM 660 C C . VAL A 1 86 ? 10.494 2.900 -11.358 1.00 83.62 86 VAL A C 1
ATOM 662 O O . VAL A 1 86 ? 9.994 2.715 -10.254 1.00 83.62 86 VAL A O 1
ATOM 665 N N . CYS A 1 87 ? 11.522 2.149 -11.759 1.00 83.56 87 CYS A N 1
ATOM 666 C CA . CYS A 1 87 ? 12.095 1.092 -10.924 1.00 83.56 87 CYS A CA 1
ATOM 667 C C . CYS A 1 87 ? 13.103 1.594 -9.874 1.00 83.56 87 CYS A C 1
ATOM 669 O O . CYS A 1 87 ? 13.587 0.775 -9.087 1.00 83.56 87 CYS A O 1
ATOM 671 N N . ALA A 1 88 ? 13.412 2.893 -9.809 1.00 84.06 88 ALA A N 1
ATOM 672 C CA . ALA A 1 88 ? 14.330 3.447 -8.810 1.00 84.06 88 ALA A CA 1
ATOM 673 C C . ALA A 1 88 ? 13.713 3.524 -7.398 1.00 84.06 88 ALA A C 1
ATOM 675 O O . ALA A 1 88 ? 14.441 3.414 -6.416 1.00 84.06 88 ALA A O 1
ATOM 676 N N . ILE A 1 89 ? 12.384 3.631 -7.291 1.00 84.62 89 ILE A N 1
ATOM 677 C CA . ILE A 1 89 ? 11.633 3.770 -6.023 1.00 84.62 89 ILE A CA 1
ATOM 678 C C . ILE A 1 89 ? 11.893 2.589 -5.087 1.00 84.62 89 ILE A C 1
ATOM 680 O O . ILE A 1 89 ? 11.762 1.450 -5.516 1.00 84.62 89 ILE A O 1
ATOM 684 N N . GLY A 1 90 ? 12.256 2.793 -3.824 1.00 84.81 90 GLY A N 1
ATOM 685 C CA . GLY A 1 90 ? 12.632 1.700 -2.922 1.00 84.81 90 GLY A CA 1
ATOM 686 C C . GLY A 1 90 ? 11.456 0.780 -2.575 1.00 84.81 90 GLY A C 1
ATOM 687 O O . GLY A 1 90 ? 10.365 1.248 -2.275 1.00 84.81 90 GLY A O 1
ATOM 688 N N . LEU A 1 91 ? 11.663 -0.547 -2.557 1.00 86.50 91 LEU A N 1
ATOM 689 C CA . LEU A 1 91 ? 10.653 -1.462 -1.991 1.00 86.50 91 LEU A CA 1
ATOM 690 C C . LEU A 1 91 ? 10.600 -1.396 -0.461 1.00 86.50 91 LEU A C 1
ATOM 692 O O . LEU A 1 91 ? 9.612 -1.837 0.114 1.00 86.50 91 LEU A O 1
ATOM 696 N N . GLU A 1 92 ? 11.625 -0.843 0.185 1.00 85.06 92 GLU A N 1
ATOM 697 C CA . GLU A 1 92 ? 11.708 -0.697 1.645 1.00 85.06 92 GLU A CA 1
ATOM 698 C C . GLU A 1 92 ? 10.891 0.487 2.180 1.00 85.06 92 GLU A C 1
ATOM 700 O O . GLU A 1 92 ? 10.64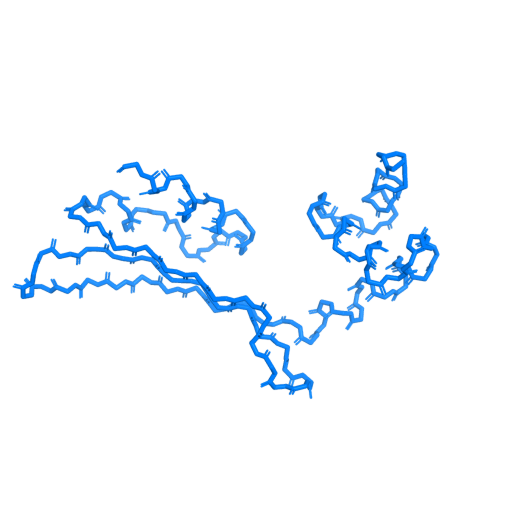7 0.576 3.378 1.00 85.06 92 GLU A O 1
ATOM 705 N N . GLU A 1 93 ? 10.442 1.391 1.304 1.00 81.12 93 GLU A N 1
ATOM 706 C CA . GLU A 1 93 ? 9.622 2.543 1.689 1.00 81.12 93 GLU A CA 1
ATOM 707 C C . GLU A 1 93 ? 8.278 2.106 2.274 1.00 81.12 93 GLU A C 1
ATOM 709 O O . GLU A 1 93 ? 7.753 1.052 1.911 1.00 81.12 93 GLU A O 1
ATOM 714 N N . ASP A 1 94 ? 7.677 2.920 3.140 1.00 82.06 94 ASP A N 1
ATOM 715 C CA . ASP A 1 94 ? 6.326 2.649 3.628 1.00 82.06 94 ASP A CA 1
ATOM 716 C C . ASP A 1 94 ? 5.333 2.442 2.461 1.00 82.06 94 ASP A C 1
ATOM 718 O O . ASP A 1 94 ? 5.458 3.035 1.386 1.00 82.06 94 ASP A O 1
ATOM 722 N N . TRP A 1 95 ? 4.353 1.556 2.647 1.00 76.12 95 TRP A N 1
ATOM 723 C CA . TRP A 1 95 ? 3.434 1.167 1.577 1.00 76.12 95 TRP A CA 1
ATOM 724 C C . TRP A 1 95 ? 2.603 2.344 1.053 1.00 76.12 95 TRP A C 1
ATOM 726 O O . TRP A 1 95 ? 2.293 2.380 -0.141 1.00 76.12 95 TRP A O 1
ATOM 736 N N . PHE A 1 96 ? 2.275 3.314 1.910 1.00 74.44 96 PHE A N 1
ATOM 737 C CA . PHE A 1 96 ? 1.530 4.505 1.530 1.00 74.44 96 PHE A CA 1
ATOM 738 C C . PHE A 1 96 ? 2.407 5.469 0.7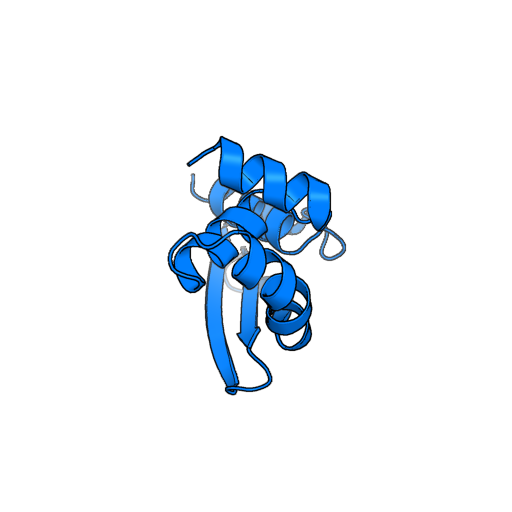23 1.00 74.44 96 PHE A C 1
ATOM 740 O O . PHE A 1 96 ? 1.963 6.010 -0.293 1.00 74.44 96 PHE A O 1
ATOM 747 N N . ALA A 1 97 ? 3.675 5.638 1.117 1.00 78.38 97 ALA A N 1
ATOM 748 C CA . ALA A 1 97 ? 4.662 6.393 0.340 1.00 78.38 97 ALA A CA 1
ATOM 749 C C . ALA A 1 97 ? 4.890 5.758 -1.044 1.00 78.38 97 ALA A C 1
ATOM 751 O O . ALA A 1 97 ? 4.794 6.438 -2.069 1.00 78.38 97 ALA A O 1
ATOM 752 N N . PHE A 1 98 ? 5.048 4.434 -1.091 1.00 84.06 98 PHE A N 1
ATOM 753 C CA . PHE A 1 98 ? 5.159 3.674 -2.334 1.00 84.06 98 PHE A CA 1
ATOM 754 C C . PHE A 1 98 ? 3.923 3.848 -3.237 1.00 84.06 98 PHE A C 1
ATOM 756 O O . PHE A 1 98 ? 4.043 4.000 -4.455 1.00 84.06 98 PHE A O 1
ATOM 763 N N . GLU A 1 99 ? 2.715 3.881 -2.661 1.00 79.75 99 GLU A N 1
ATOM 764 C CA . GLU A 1 99 ? 1.490 4.153 -3.419 1.00 79.75 99 GLU A CA 1
ATOM 765 C C . GLU A 1 99 ? 1.441 5.588 -3.972 1.00 79.75 9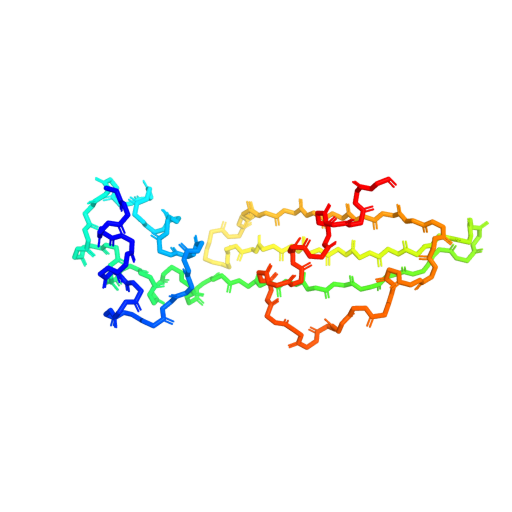9 GLU A C 1
ATOM 767 O O . GLU A 1 99 ? 1.000 5.800 -5.103 1.00 79.75 99 GLU A O 1
ATOM 772 N N . LYS A 1 100 ? 1.934 6.591 -3.236 1.00 81.44 100 LYS A N 1
ATOM 773 C CA . LYS A 1 100 ? 2.030 7.968 -3.755 1.00 81.44 100 LYS A CA 1
ATOM 774 C C . LYS A 1 100 ? 2.925 8.048 -4.987 1.00 81.44 100 LYS A C 1
ATOM 776 O O . LYS A 1 100 ? 2.565 8.724 -5.952 1.00 81.44 100 LYS A O 1
ATOM 781 N N . HIS A 1 101 ? 4.039 7.319 -4.996 1.00 81.75 101 HIS A N 1
ATOM 782 C CA . HIS A 1 101 ? 4.906 7.248 -6.168 1.00 81.75 101 HIS A CA 1
ATOM 783 C C . HIS A 1 101 ? 4.185 6.670 -7.395 1.00 81.75 101 HIS A C 1
ATOM 785 O O . HIS A 1 101 ? 4.300 7.225 -8.486 1.00 81.75 101 HIS A O 1
ATOM 791 N N . LEU A 1 102 ? 3.354 5.638 -7.212 1.00 79.81 102 LEU A N 1
ATOM 792 C CA . LEU A 1 102 ? 2.501 5.093 -8.278 1.00 79.81 102 LEU A CA 1
ATOM 793 C C . LEU A 1 102 ? 1.557 6.144 -8.888 1.00 79.81 102 LEU A C 1
ATOM 795 O O . LEU A 1 102 ? 1.341 6.132 -10.100 1.00 79.81 102 LEU A O 1
ATOM 799 N N . TYR A 1 103 ? 0.998 7.054 -8.081 1.00 74.56 103 TYR A N 1
ATOM 800 C CA . TYR A 1 103 ? 0.184 8.162 -8.599 1.00 74.56 103 TYR A CA 1
ATOM 801 C C . TYR A 1 103 ? 1.027 9.220 -9.319 1.00 74.56 103 TYR A C 1
ATOM 803 O O . TYR A 1 103 ? 0.582 9.736 -10.340 1.00 74.56 103 TYR A O 1
ATOM 811 N N . GLY A 1 104 ? 2.237 9.509 -8.833 1.00 70.88 104 GLY A N 1
ATOM 812 C CA . GLY A 1 104 ? 3.161 10.459 -9.462 1.00 70.88 104 GLY A CA 1
ATOM 813 C C . GLY A 1 104 ? 3.691 10.003 -10.826 1.00 70.88 104 GLY A C 1
ATOM 814 O O . GLY A 1 104 ? 3.980 10.836 -11.676 1.00 70.88 104 GLY A O 1
ATOM 815 N N . CYS A 1 105 ? 3.759 8.691 -11.068 1.00 69.19 105 CYS A N 1
ATOM 816 C CA . CYS A 1 105 ? 4.144 8.124 -12.363 1.00 69.19 105 CYS A CA 1
ATOM 817 C C . CYS A 1 105 ? 3.034 8.184 -13.431 1.00 69.19 105 CYS A C 1
ATOM 819 O O . CYS A 1 105 ? 3.274 7.781 -14.567 1.00 69.19 105 CYS A O 1
ATOM 821 N N . ARG A 1 106 ? 1.817 8.641 -13.096 1.00 59.19 106 ARG A N 1
ATOM 822 C CA . ARG A 1 106 ? 0.755 8.914 -14.078 1.00 59.19 106 ARG A CA 1
ATOM 823 C C . ARG A 1 106 ? 0.952 10.313 -14.672 1.00 59.19 106 ARG A C 1
ATOM 825 O O . ARG A 1 106 ? 0.235 11.238 -14.296 1.00 59.19 106 ARG A O 1
ATOM 832 N N . LEU A 1 107 ? 1.913 10.455 -15.579 1.00 48.12 107 LEU A N 1
ATOM 833 C CA . LEU A 1 107 ? 2.079 11.629 -16.442 1.00 48.12 107 LEU A CA 1
ATOM 834 C C . LEU A 1 107 ? 2.245 11.174 -17.890 1.00 48.12 107 LEU A C 1
ATOM 836 O O . LEU A 1 107 ? 3.119 10.313 -18.130 1.00 48.12 107 LEU A O 1
#

Nearest PDB structures (foldseek):
  6l8a-assembly3_F  TM=7.078E-01  e=9.093E-02  Acidithiobacillus ferrooxidans
  4xpu-assembly1_A  TM=5.209E-01  e=4.165E-02  Escherichia coli S88
  3goc-assembly1_A  TM=7.610E-01  e=7.009E-01  Streptomyces avermitilis MA-4680 = NBRC 14893
  4hrv-assembly1_A  TM=5.551E-01  e=1.005E+00  Neisseria meningitidis
  5iw9-assembly1_B  TM=3.387E-01  e=2.790E+00  Tequatrovirus T4

Secondary structure (DSSP, 8-state):
-HHHHHHHHHHH---HHHHHHHHHHTTT-HHHHHHHHHHHHHTEEEEEEEEEEGGGTEEEEEEEEEETTTTEEEEEEEEEES-GGGGGS-TTS-HHHHHHHHHHT--